Protein AF-A0AAN8QJD0-F1 (afdb_monomer_lite)

Structure (mmCIF, N/CA/C/O backbone):
data_AF-A0AAN8QJD0-F1
#
_entry.id   AF-A0AAN8QJD0-F1
#
loop_
_atom_site.group_PDB
_atom_site.id
_atom_site.type_symbol
_atom_site.label_atom_id
_atom_site.label_alt_id
_atom_site.label_comp_id
_atom_site.label_asym_id
_atom_site.label_entity_id
_atom_site.label_seq_id
_atom_site.pdbx_PDB_ins_code
_atom_site.Cartn_x
_atom_site.Cartn_y
_atom_site.Cartn_z
_atom_site.occupancy
_atom_site.B_iso_or_equiv
_atom_site.auth_seq_id
_atom_site.auth_comp_id
_atom_site.auth_asym_id
_atom_site.auth_atom_id
_atom_site.pdbx_PDB_model_num
ATOM 1 N N . MET A 1 1 ? 18.949 -6.906 -34.203 1.00 70.62 1 MET A N 1
ATOM 2 C CA . MET A 1 1 ? 19.572 -6.699 -32.881 1.00 70.62 1 MET A CA 1
ATOM 3 C C . MET A 1 1 ? 20.901 -7.424 -32.898 1.00 70.62 1 MET A C 1
ATOM 5 O O . MET A 1 1 ? 20.914 -8.575 -33.322 1.00 70.62 1 MET A O 1
ATOM 9 N N . ASN A 1 2 ? 22.005 -6.754 -32.574 1.00 91.19 2 ASN A N 1
ATOM 10 C CA . ASN A 1 2 ? 23.306 -7.423 -32.533 1.00 91.19 2 ASN A CA 1
ATOM 11 C C . ASN A 1 2 ? 23.478 -8.157 -31.180 1.00 91.19 2 ASN A C 1
ATOM 13 O O . ASN A 1 2 ? 22.696 -7.947 -30.251 1.00 91.19 2 ASN A O 1
ATOM 17 N N . GLN A 1 3 ? 24.475 -9.040 -31.064 1.00 91.38 3 GLN A N 1
ATOM 18 C CA . GLN A 1 3 ? 24.692 -9.817 -29.832 1.00 91.38 3 GLN A CA 1
ATOM 19 C C . GLN A 1 3 ? 25.012 -8.946 -28.607 1.00 91.38 3 GLN A C 1
ATOM 21 O O . GLN A 1 3 ? 24.659 -9.320 -27.492 1.00 91.38 3 GLN A O 1
ATOM 26 N N . LYS A 1 4 ? 25.639 -7.783 -28.808 1.00 91.94 4 LYS A N 1
ATOM 27 C CA . LYS A 1 4 ? 25.964 -6.839 -27.737 1.00 91.94 4 LYS A CA 1
ATOM 28 C C . LYS A 1 4 ? 24.707 -6.154 -27.201 1.00 91.94 4 LYS A C 1
ATOM 30 O O . LYS A 1 4 ? 24.497 -6.145 -25.997 1.00 91.94 4 LYS A O 1
ATOM 35 N N . ASP A 1 5 ? 23.820 -5.701 -28.086 1.00 91.50 5 ASP A N 1
ATOM 36 C CA . ASP A 1 5 ? 22.540 -5.101 -27.699 1.00 91.50 5 ASP A CA 1
ATOM 37 C C . ASP A 1 5 ? 21.689 -6.094 -26.890 1.00 91.50 5 ASP A C 1
ATOM 39 O O . ASP A 1 5 ? 20.994 -5.706 -25.947 1.00 91.50 5 ASP A O 1
ATOM 43 N N . LEU A 1 6 ? 21.727 -7.381 -27.265 1.00 91.81 6 LEU A N 1
ATOM 44 C CA . LEU A 1 6 ? 21.004 -8.438 -26.560 1.00 91.81 6 LEU A CA 1
ATOM 45 C C . LEU A 1 6 ? 21.574 -8.654 -25.153 1.00 91.81 6 LEU A C 1
ATOM 47 O O . LEU A 1 6 ? 20.801 -8.696 -24.200 1.00 91.81 6 LEU A O 1
ATOM 51 N N . ALA A 1 7 ? 22.901 -8.745 -25.021 1.00 89.50 7 ALA A N 1
ATOM 52 C CA . ALA A 1 7 ? 23.570 -8.881 -23.728 1.00 89.50 7 ALA A CA 1
ATOM 53 C C . ALA A 1 7 ? 23.263 -7.691 -22.804 1.00 89.50 7 ALA A C 1
ATOM 55 O O . ALA A 1 7 ? 22.814 -7.896 -21.678 1.00 89.50 7 ALA A O 1
ATOM 56 N N . ASP A 1 8 ? 23.375 -6.463 -23.317 1.00 92.81 8 ASP A N 1
ATOM 57 C CA . ASP A 1 8 ? 23.080 -5.241 -22.562 1.00 92.81 8 ASP A CA 1
ATOM 58 C C . ASP A 1 8 ? 21.610 -5.191 -22.110 1.00 92.81 8 ASP A C 1
ATOM 60 O O . ASP A 1 8 ? 21.287 -4.678 -21.039 1.00 92.81 8 ASP A O 1
ATOM 64 N N . THR A 1 9 ? 20.685 -5.699 -22.930 1.00 92.25 9 THR A N 1
ATOM 65 C CA . THR A 1 9 ? 19.255 -5.745 -22.587 1.00 92.25 9 THR A CA 1
ATOM 66 C C . THR A 1 9 ? 18.972 -6.778 -21.499 1.00 92.25 9 THR A C 1
ATOM 68 O O . THR A 1 9 ? 18.187 -6.509 -20.590 1.00 92.25 9 THR A O 1
ATOM 71 N N . LEU A 1 10 ? 19.612 -7.948 -21.573 1.00 90.75 10 LEU A N 1
ATOM 72 C CA . LEU A 1 10 ? 19.486 -8.991 -20.555 1.00 90.75 10 LEU A CA 1
ATOM 73 C C . LEU A 1 10 ? 20.039 -8.511 -19.209 1.00 90.75 10 LEU A C 1
ATOM 75 O O . LEU A 1 10 ? 19.332 -8.597 -18.208 1.00 90.75 10 LEU A O 1
ATOM 79 N N . GLU A 1 11 ? 21.227 -7.906 -19.199 1.00 92.62 11 GLU A N 1
ATOM 80 C CA . GLU A 1 11 ? 21.842 -7.358 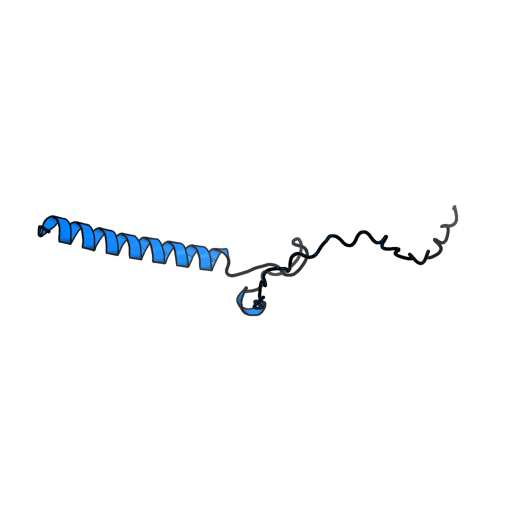-17.986 1.00 92.62 11 GLU A CA 1
ATOM 81 C C . GLU A 1 11 ? 20.976 -6.257 -17.352 1.00 92.62 11 GLU A C 1
ATOM 83 O O . GLU A 1 11 ? 20.703 -6.274 -16.150 1.00 92.62 11 GLU A O 1
ATOM 88 N N . LYS A 1 12 ? 20.452 -5.322 -18.157 1.00 92.38 12 LYS A N 1
ATOM 89 C CA . LYS A 1 12 ? 19.531 -4.283 -17.665 1.00 92.38 12 LYS A CA 1
ATOM 90 C C . LYS A 1 12 ? 18.268 -4.872 -17.044 1.00 92.38 12 LYS A C 1
ATOM 92 O O . LYS A 1 12 ? 17.799 -4.356 -16.029 1.00 92.38 12 LYS A O 1
ATOM 97 N N . ASN A 1 13 ? 17.715 -5.928 -17.637 1.00 92.31 13 ASN A N 1
ATOM 98 C CA . ASN A 1 13 ? 16.538 -6.601 -17.095 1.00 92.31 13 ASN A CA 1
ATOM 99 C C . ASN A 1 13 ? 16.849 -7.291 -15.762 1.00 92.31 13 ASN A C 1
ATOM 101 O O . ASN A 1 13 ? 16.057 -7.175 -14.829 1.00 92.31 13 ASN A O 1
ATOM 105 N N . GLU A 1 14 ? 18.000 -7.953 -15.634 1.00 93.44 14 GLU A N 1
ATOM 106 C CA . GLU A 1 14 ? 18.433 -8.563 -14.371 1.00 93.44 14 GLU A CA 1
ATOM 107 C C . GLU A 1 14 ? 18.603 -7.516 -13.264 1.00 93.44 14 GLU A C 1
ATOM 109 O O . GLU A 1 14 ? 18.052 -7.668 -12.171 1.00 93.44 14 GLU A O 1
ATOM 114 N N . LEU A 1 15 ? 19.275 -6.400 -13.564 1.00 94.12 15 LEU A N 1
ATOM 115 C CA . LEU A 1 15 ? 19.423 -5.284 -12.629 1.00 94.12 15 LEU A CA 1
ATOM 116 C C . LEU A 1 15 ? 18.067 -4.691 -12.230 1.00 94.12 15 LEU A C 1
ATOM 118 O O . LEU A 1 15 ? 17.828 -4.428 -11.052 1.00 94.12 15 LEU A O 1
ATOM 122 N N . ALA A 1 16 ? 17.148 -4.526 -13.184 1.00 94.44 16 ALA A N 1
ATOM 123 C CA . ALA A 1 16 ? 15.802 -4.039 -12.902 1.00 94.44 16 ALA A CA 1
ATOM 124 C C . ALA A 1 16 ? 15.034 -4.981 -11.959 1.00 94.44 16 ALA A C 1
ATOM 126 O O . ALA A 1 16 ? 14.348 -4.511 -11.048 1.00 94.44 16 ALA A O 1
ATOM 127 N N . VAL A 1 17 ? 15.174 -6.300 -12.132 1.00 95.94 17 VAL A N 1
ATOM 128 C CA . VAL A 1 17 ? 14.567 -7.301 -11.243 1.00 95.94 17 VAL A CA 1
ATOM 129 C C . VAL A 1 17 ? 15.152 -7.205 -9.834 1.00 95.94 17 VAL A C 1
ATOM 131 O O . VAL A 1 17 ? 14.390 -7.176 -8.866 1.00 95.94 17 VAL A O 1
ATOM 134 N N . ILE A 1 18 ? 16.476 -7.093 -9.702 1.00 96.12 18 ILE A N 1
ATOM 135 C CA . ILE A 1 18 ? 17.148 -6.958 -8.400 1.00 96.12 18 ILE A CA 1
ATOM 136 C C . ILE A 1 18 ? 16.669 -5.693 -7.679 1.00 96.12 18 ILE A C 1
ATOM 138 O O . ILE A 1 18 ? 16.188 -5.775 -6.545 1.00 96.12 18 ILE A O 1
ATOM 142 N N . CYS A 1 19 ? 16.700 -4.544 -8.360 1.00 95.56 19 CYS A N 1
ATOM 143 C CA . CYS A 1 19 ? 16.217 -3.274 -7.821 1.00 95.56 19 CYS A CA 1
ATOM 144 C C . CYS A 1 19 ? 14.743 -3.358 -7.394 1.00 95.56 19 CYS A C 1
ATOM 146 O O . CYS A 1 19 ? 14.362 -2.847 -6.338 1.00 95.56 19 CYS A O 1
ATOM 148 N N . GLN A 1 20 ? 13.895 -4.032 -8.180 1.00 97.06 20 GLN A N 1
ATOM 149 C CA . GLN A 1 20 ? 12.485 -4.214 -7.840 1.00 97.06 20 GLN A CA 1
ATOM 150 C C . GLN A 1 20 ? 12.304 -5.081 -6.584 1.00 97.06 20 GLN A C 1
ATOM 152 O O . GLN A 1 20 ? 11.471 -4.760 -5.731 1.00 97.06 20 GLN A O 1
ATOM 157 N N . CYS A 1 21 ? 13.060 -6.172 -6.458 1.00 97.56 21 CYS A N 1
ATOM 158 C CA . CYS A 1 21 ? 13.028 -7.049 -5.289 1.00 97.56 21 CYS A CA 1
ATOM 159 C C . CYS A 1 21 ? 13.445 -6.305 -4.016 1.00 97.56 21 CYS A C 1
ATOM 161 O O . CYS A 1 21 ? 12.759 -6.396 -2.993 1.00 97.56 21 CYS A O 1
ATOM 163 N N . GLU A 1 22 ? 14.521 -5.524 -4.090 1.00 97.94 22 GLU A N 1
ATOM 164 C CA . GLU A 1 22 ? 15.008 -4.726 -2.969 1.00 97.94 22 GLU A CA 1
ATOM 165 C C . GLU A 1 22 ? 13.990 -3.657 -2.552 1.00 97.94 22 GLU A C 1
ATOM 167 O O . GLU A 1 22 ? 13.645 -3.549 -1.371 1.00 97.94 22 GLU A O 1
ATOM 172 N N . LEU A 1 23 ? 13.422 -2.928 -3.518 1.00 97.62 23 LEU A N 1
ATOM 173 C CA . LEU A 1 23 ? 12.371 -1.944 -3.261 1.00 97.62 23 LEU A CA 1
ATOM 174 C C . LEU A 1 23 ? 11.151 -2.584 -2.584 1.00 97.62 23 LEU A C 1
ATOM 176 O O . LEU A 1 23 ? 10.677 -2.080 -1.563 1.00 97.62 23 LEU A O 1
ATOM 180 N N . LYS A 1 24 ? 10.659 -3.714 -3.107 1.00 97.50 24 LYS A N 1
ATOM 181 C CA . LYS A 1 24 ? 9.522 -4.447 -2.523 1.00 97.50 24 LYS A CA 1
ATOM 182 C C . LYS A 1 24 ? 9.810 -4.887 -1.086 1.00 97.50 24 LYS A C 1
ATOM 184 O O . LYS A 1 24 ? 8.956 -4.717 -0.216 1.00 97.50 24 LYS A O 1
ATOM 189 N N . SER A 1 25 ? 11.005 -5.419 -0.825 1.00 97.56 25 SER A N 1
ATOM 190 C CA . SER A 1 25 ? 11.421 -5.851 0.514 1.00 97.56 25 SER A CA 1
ATOM 191 C C . SER A 1 25 ? 11.465 -4.679 1.501 1.00 97.56 25 SER A C 1
ATOM 193 O O . SER A 1 25 ? 10.884 -4.750 2.588 1.00 97.56 25 SER A O 1
ATOM 195 N N . ASN A 1 26 ? 12.064 -3.558 1.090 1.00 97.75 26 ASN A N 1
ATOM 196 C CA . ASN A 1 26 ? 12.154 -2.346 1.900 1.00 97.75 26 ASN A CA 1
ATOM 197 C C . ASN A 1 26 ? 10.776 -1.757 2.225 1.00 97.75 26 ASN A C 1
ATOM 199 O O . ASN A 1 26 ? 10.512 -1.414 3.380 1.00 97.75 26 ASN A O 1
ATOM 203 N N . LEU A 1 27 ? 9.873 -1.691 1.243 1.00 96.69 27 LEU A N 1
ATOM 204 C CA . LEU A 1 27 ? 8.498 -1.234 1.458 1.00 96.69 27 LEU A CA 1
ATOM 205 C C . LEU A 1 27 ? 7.753 -2.148 2.436 1.00 96.69 27 LEU A C 1
ATOM 207 O O . LEU A 1 27 ? 7.145 -1.657 3.387 1.00 96.69 27 LEU A O 1
ATOM 211 N N . LYS A 1 28 ? 7.862 -3.471 2.269 1.00 95.69 28 LYS A N 1
ATOM 212 C CA . LYS A 1 28 ? 7.242 -4.435 3.186 1.00 95.69 28 LYS A CA 1
ATOM 213 C C . LYS A 1 28 ? 7.752 -4.248 4.613 1.00 95.69 28 LYS A C 1
ATOM 215 O O . LYS A 1 28 ? 6.948 -4.141 5.529 1.00 95.69 28 LYS A O 1
ATOM 220 N N . LYS A 1 29 ? 9.069 -4.140 4.812 1.00 94.81 29 LYS A N 1
ATOM 221 C CA . LYS A 1 29 ? 9.668 -3.938 6.141 1.00 94.81 29 LYS A CA 1
ATOM 222 C C . LYS A 1 29 ? 9.246 -2.613 6.779 1.00 94.81 29 LYS A C 1
ATOM 224 O O . LYS A 1 29 ? 8.996 -2.573 7.980 1.00 94.81 29 LYS A O 1
ATOM 229 N N . LYS A 1 30 ? 9.167 -1.536 5.992 1.00 93.62 30 LYS A N 1
ATOM 230 C CA . LYS A 1 30 ? 8.802 -0.200 6.482 1.00 93.62 30 LYS A CA 1
ATOM 231 C C . LYS A 1 30 ? 7.331 -0.106 6.892 1.00 93.62 30 LYS A C 1
ATOM 233 O O . LYS A 1 30 ? 7.030 0.564 7.873 1.00 93.62 30 LYS A O 1
ATOM 238 N N . PHE A 1 31 ? 6.438 -0.774 6.162 1.00 91.44 31 PHE A N 1
ATOM 239 C CA . PHE A 1 31 ? 4.985 -0.635 6.320 1.00 91.44 31 PHE A CA 1
ATOM 240 C C . PHE A 1 31 ? 4.283 -1.894 6.855 1.00 91.44 31 PHE A C 1
ATOM 242 O O . PHE A 1 31 ? 3.058 -1.971 6.836 1.00 91.44 31 PHE A O 1
ATOM 249 N N . GLN A 1 32 ? 5.027 -2.887 7.355 1.00 93.69 32 GLN A N 1
ATOM 250 C CA . GLN A 1 32 ? 4.436 -4.108 7.923 1.00 93.69 32 GLN A CA 1
ATOM 251 C C . GLN A 1 32 ? 3.589 -3.858 9.177 1.00 93.69 32 GLN A C 1
ATOM 253 O O . GLN A 1 32 ? 2.699 -4.659 9.454 1.00 93.69 32 GLN A O 1
ATOM 258 N N . CYS A 1 33 ? 3.857 -2.782 9.927 1.00 91.44 33 CYS A N 1
ATOM 259 C CA . CYS A 1 33 ? 3.137 -2.441 11.150 1.00 91.44 33 CYS A CA 1
ATOM 260 C C . CYS A 1 33 ? 2.541 -1.034 11.084 1.00 91.44 33 CYS A C 1
ATOM 262 O O . CYS A 1 33 ? 3.160 -0.112 10.554 1.00 91.44 33 CYS A O 1
ATOM 264 N N . VAL A 1 34 ? 1.373 -0.875 11.695 1.00 87.75 34 VAL A N 1
ATOM 265 C CA . VAL A 1 34 ? 0.627 0.380 11.814 1.00 87.75 34 VAL A CA 1
ATOM 266 C C . VAL A 1 34 ? 0.107 0.544 13.248 1.00 87.75 34 VAL A C 1
ATOM 268 O O . VAL A 1 34 ? 0.084 -0.416 14.021 1.00 87.75 34 VAL A O 1
ATOM 271 N N . PHE A 1 35 ? -0.275 1.764 13.626 1.00 85.00 35 PHE A N 1
ATOM 272 C CA . PHE A 1 35 ? -0.891 2.047 14.925 1.00 85.00 35 PHE A CA 1
ATOM 273 C C . PHE A 1 35 ? -2.408 2.114 14.773 1.00 85.00 35 PHE A C 1
ATOM 275 O O . PHE A 1 35 ? -2.911 2.714 13.825 1.00 85.00 35 PHE A O 1
ATOM 282 N N . GLU A 1 36 ? -3.125 1.516 15.715 1.00 76.25 36 GLU A N 1
A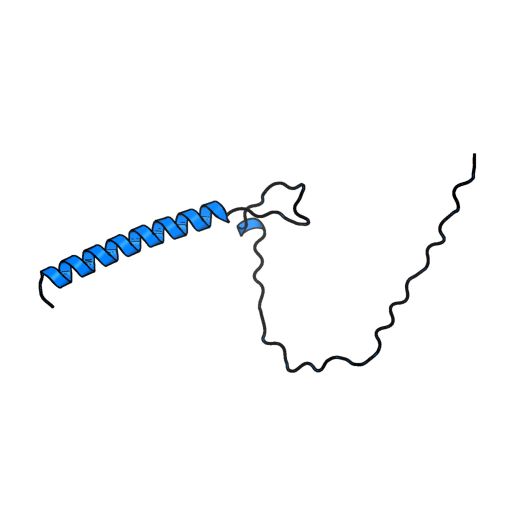TOM 283 C CA . GLU A 1 36 ? -4.575 1.641 15.820 1.00 76.25 36 GLU A CA 1
ATOM 284 C C . GLU A 1 36 ? -4.928 2.899 16.639 1.00 76.25 36 GLU A C 1
ATOM 286 O O . GLU A 1 36 ? -4.330 3.147 17.688 1.00 76.25 36 GLU A O 1
ATOM 291 N N . GLY A 1 37 ? -5.885 3.709 16.173 1.00 77.31 37 GLY A N 1
ATOM 292 C CA . GLY A 1 37 ? -6.373 4.896 16.894 1.00 77.31 37 GLY A CA 1
ATOM 293 C C . GLY A 1 37 ? -5.479 6.149 16.812 1.00 77.31 37 GLY A C 1
ATOM 294 O O . GLY A 1 37 ? -4.726 6.346 15.858 1.00 77.31 37 GLY A O 1
ATOM 295 N N . ILE A 1 38 ? -5.605 7.055 17.797 1.00 68.06 38 ILE A N 1
ATOM 296 C CA . ILE A 1 38 ? -4.857 8.326 17.834 1.00 68.06 38 ILE A CA 1
ATOM 297 C C . ILE A 1 38 ? -3.393 8.037 18.178 1.00 68.06 38 ILE A C 1
ATOM 299 O O . ILE A 1 38 ? -3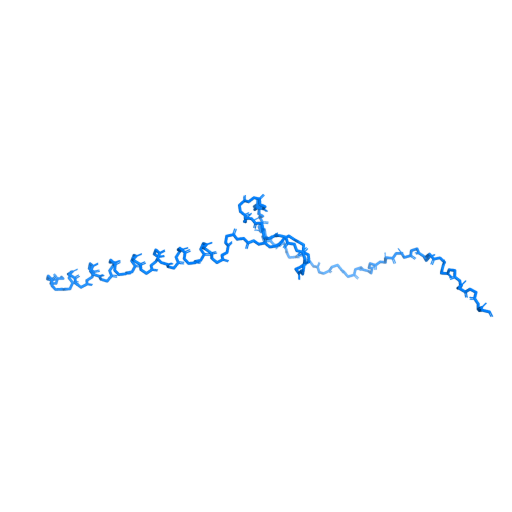.059 7.593 19.279 1.00 68.06 38 ILE A O 1
ATOM 303 N N . ALA A 1 39 ? -2.515 8.311 17.214 1.00 66.06 39 ALA A N 1
ATOM 304 C CA . ALA A 1 39 ? -1.092 8.022 17.278 1.00 66.06 39 ALA A CA 1
ATOM 305 C C . ALA A 1 39 ? -0.402 8.829 18.386 1.00 66.06 39 ALA A C 1
ATOM 307 O O . ALA A 1 39 ? 0.025 9.959 18.157 1.00 66.06 39 ALA A O 1
ATOM 308 N N . LYS A 1 40 ? -0.295 8.244 19.585 1.00 61.44 40 LYS A N 1
ATOM 309 C CA . LYS A 1 40 ? 0.699 8.629 20.603 1.00 61.44 40 LYS A CA 1
ATOM 310 C C . LYS A 1 40 ? 0.956 7.582 21.695 1.00 61.44 40 LYS A C 1
ATOM 312 O O . LYS A 1 40 ? 1.986 7.687 22.351 1.00 61.44 40 LYS A O 1
ATOM 317 N N . GLN A 1 41 ? 0.118 6.551 21.863 1.00 59.91 41 GLN A N 1
ATOM 318 C CA . GLN A 1 41 ? 0.378 5.498 22.857 1.00 59.91 41 GLN A CA 1
ATOM 319 C C . GLN A 1 41 ? -0.297 4.170 22.476 1.00 59.91 41 GLN A C 1
ATOM 321 O O . GLN A 1 41 ? -1.415 3.887 22.888 1.00 59.91 41 GLN A O 1
ATOM 326 N N . GLY A 1 42 ? 0.372 3.347 21.669 1.00 65.69 42 GLY A N 1
ATOM 327 C CA . GLY A 1 42 ? -0.118 2.016 21.309 1.00 65.69 42 GLY A CA 1
ATOM 328 C C . GLY A 1 42 ? 1.008 1.122 20.805 1.00 65.69 42 GLY A C 1
ATOM 329 O O . GLY A 1 42 ? 2.026 1.617 20.322 1.00 65.69 42 GLY A O 1
ATOM 330 N N . ASN A 1 43 ? 0.840 -0.194 20.929 1.00 77.56 43 ASN A N 1
ATOM 331 C CA . ASN A 1 43 ? 1.785 -1.148 20.355 1.00 77.56 43 ASN A CA 1
ATOM 332 C C . ASN A 1 43 ? 1.591 -1.211 18.830 1.00 77.56 43 ASN A C 1
ATOM 334 O O . ASN A 1 43 ? 0.447 -1.250 18.369 1.00 77.56 43 ASN A O 1
ATOM 338 N N . PRO A 1 44 ? 2.674 -1.239 18.034 1.00 85.31 44 PRO A N 1
ATOM 339 C CA . PRO A 1 44 ? 2.563 -1.432 16.594 1.00 85.31 44 PRO A CA 1
ATOM 340 C C . PRO A 1 44 ? 1.900 -2.785 16.296 1.00 85.31 44 PRO A C 1
ATOM 342 O O . PRO A 1 44 ? 2.328 -3.820 16.808 1.00 85.31 44 PRO A O 1
ATOM 345 N N . THR A 1 45 ? 0.875 -2.780 15.446 1.00 89.12 45 THR A N 1
ATOM 346 C CA . THR A 1 45 ? 0.133 -3.979 15.033 1.00 89.12 45 THR A CA 1
ATOM 347 C C . THR A 1 45 ? 0.432 -4.293 13.574 1.00 89.12 45 THR A C 1
ATOM 349 O O . THR A 1 45 ? 0.520 -3.386 12.749 1.00 89.12 45 THR A O 1
ATOM 352 N N . LEU A 1 46 ? 0.606 -5.575 13.240 1.00 92.44 46 LEU A N 1
ATOM 353 C CA . LEU A 1 46 ? 0.826 -5.990 11.854 1.00 92.44 46 LEU A CA 1
ATOM 354 C C . LEU A 1 46 ? -0.383 -5.623 10.986 1.00 92.44 46 LEU A C 1
ATOM 356 O O . LEU A 1 46 ? -1.513 -5.965 11.333 1.00 92.44 46 LEU A O 1
ATOM 360 N N . LEU A 1 47 ? -0.135 -4.999 9.834 1.00 91.62 47 LEU A N 1
ATOM 361 C CA . LEU A 1 47 ? -1.183 -4.538 8.920 1.00 91.62 47 LEU A CA 1
ATOM 362 C C . LEU A 1 47 ? -2.155 -5.665 8.545 1.00 91.62 47 LEU A C 1
ATOM 364 O O . LEU A 1 47 ? -3.362 -5.468 8.569 1.00 91.62 47 LEU A O 1
ATOM 368 N N . ASN A 1 48 ? -1.650 -6.870 8.270 1.00 90.75 48 ASN A N 1
ATOM 369 C CA . ASN A 1 48 ? -2.472 -8.018 7.876 1.00 90.75 48 ASN A CA 1
ATOM 370 C C . ASN A 1 48 ? -3.436 -8.521 8.965 1.00 90.75 48 ASN A C 1
ATOM 372 O O . ASN A 1 48 ? -4.335 -9.289 8.648 1.00 90.75 48 ASN A O 1
ATOM 376 N N . LYS A 1 49 ? -3.253 -8.128 10.232 1.00 91.81 49 LYS A N 1
ATOM 377 C CA . LYS A 1 49 ? -4.174 -8.482 11.323 1.00 91.81 49 LYS A CA 1
ATOM 378 C C . LYS A 1 49 ? -5.381 -7.553 11.412 1.00 91.81 49 LYS A C 1
ATOM 380 O O . LYS A 1 49 ? -6.370 -7.931 12.025 1.00 91.81 49 LYS A O 1
ATOM 385 N N . ILE A 1 50 ? -5.280 -6.355 10.839 1.00 89.62 50 ILE A N 1
ATOM 386 C CA . ILE A 1 50 ? -6.304 -5.305 10.930 1.00 89.62 50 ILE A CA 1
ATOM 387 C C . ILE A 1 50 ? -6.734 -4.781 9.551 1.00 89.62 50 ILE A C 1
ATOM 389 O O . ILE A 1 50 ? -7.483 -3.812 9.450 1.00 89.62 50 ILE A O 1
ATOM 393 N N . TYR A 1 51 ? -6.235 -5.397 8.478 1.00 89.62 51 TYR A N 1
ATOM 394 C CA . TYR A 1 51 ? -6.560 -5.024 7.111 1.00 89.62 51 TYR A CA 1
ATOM 395 C C . TYR A 1 51 ? -8.033 -5.320 6.829 1.00 89.62 51 TYR A C 1
ATOM 397 O O . TYR A 1 51 ? -8.491 -6.447 7.001 1.00 89.62 51 TYR A O 1
ATOM 405 N N . THR A 1 52 ? -8.752 -4.294 6.382 1.00 91.19 52 THR A N 1
ATOM 406 C CA . THR A 1 52 ? -10.144 -4.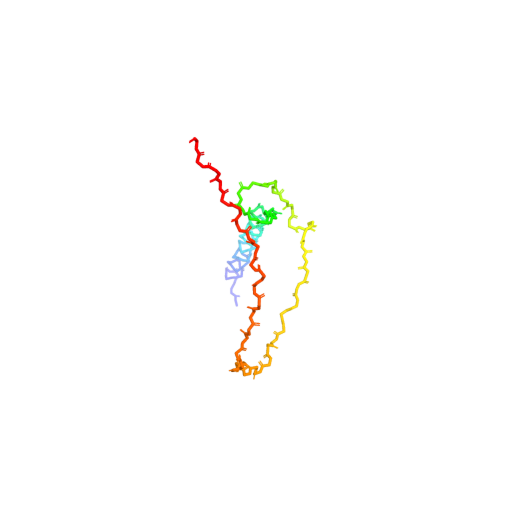391 5.947 1.00 91.19 52 THR A CA 1
ATOM 407 C C . THR A 1 52 ? -10.221 -3.878 4.517 1.00 91.19 52 THR A C 1
ATOM 409 O O . THR A 1 52 ? -9.759 -2.771 4.232 1.00 91.19 52 THR A O 1
ATOM 412 N N . GLU A 1 53 ? -10.776 -4.682 3.615 1.00 93.25 53 GLU A N 1
ATOM 413 C CA . GLU A 1 53 ? -11.016 -4.270 2.233 1.00 93.25 53 GLU A CA 1
ATOM 414 C C . GLU A 1 53 ? -12.146 -3.241 2.192 1.00 93.25 53 GLU A C 1
ATOM 416 O O . GLU A 1 53 ? -13.224 -3.457 2.746 1.00 93.25 53 GLU A O 1
ATOM 421 N N . LEU A 1 54 ? -11.891 -2.108 1.542 1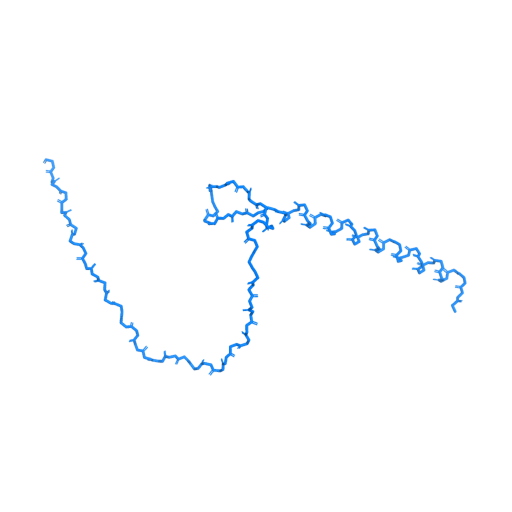.00 90.69 54 LEU A N 1
ATOM 422 C CA . LEU A 1 54 ? -12.868 -1.044 1.349 1.00 90.69 54 LEU A CA 1
ATOM 423 C C . LEU A 1 54 ? -13.107 -0.857 -0.146 1.00 90.69 54 LEU A C 1
ATOM 425 O O . LEU A 1 54 ? -12.161 -0.816 -0.933 1.00 90.69 54 LEU A O 1
ATOM 429 N N . TYR A 1 55 ? -14.371 -0.704 -0.526 1.00 89.81 55 TYR A N 1
ATOM 430 C CA . TYR A 1 55 ? -14.765 -0.397 -1.895 1.00 89.81 55 TYR A CA 1
ATOM 431 C C . TYR A 1 55 ? -14.951 1.111 -2.038 1.00 89.81 55 TYR A C 1
ATOM 433 O O . TYR A 1 55 ? -15.726 1.718 -1.300 1.00 89.81 55 TYR A O 1
ATOM 441 N N . ILE A 1 56 ? -14.246 1.714 -2.995 1.00 88.25 56 ILE A N 1
ATOM 442 C CA . ILE A 1 56 ? -14.464 3.107 -3.387 1.00 88.25 56 ILE A CA 1
ATOM 443 C C . ILE A 1 56 ? -15.399 3.081 -4.592 1.00 88.25 56 ILE A C 1
ATOM 445 O O . ILE A 1 56 ? -15.029 2.593 -5.657 1.00 88.25 56 ILE A O 1
ATOM 449 N N . THR A 1 57 ? -16.616 3.581 -4.414 1.00 87.81 57 THR A N 1
ATOM 450 C CA . THR A 1 57 ? -17.567 3.795 -5.506 1.00 87.81 57 THR A CA 1
ATOM 451 C C . THR A 1 57 ? -17.472 5.236 -5.984 1.00 87.81 57 THR A C 1
ATOM 453 O O . THR A 1 57 ? -17.283 6.147 -5.176 1.00 87.81 57 THR A O 1
ATOM 456 N N . GLU A 1 58 ? -17.641 5.456 -7.284 1.00 88.12 58 GLU A N 1
ATOM 457 C CA . GLU A 1 58 ? -17.893 6.800 -7.799 1.00 88.12 58 GLU A CA 1
ATOM 458 C C . GLU A 1 58 ? -19.174 7.340 -7.142 1.00 88.12 58 GLU A C 1
ATOM 460 O O . GLU A 1 58 ? -20.209 6.670 -7.130 1.00 88.12 58 GLU A O 1
ATOM 465 N N . GLY A 1 59 ? -19.089 8.513 -6.514 1.00 78.75 59 GLY A N 1
ATOM 466 C CA . GLY A 1 59 ? -20.274 9.189 -5.996 1.00 78.75 59 GLY A CA 1
ATOM 467 C C . GLY A 1 59 ? -21.148 9.650 -7.160 1.00 78.75 59 GLY A C 1
ATOM 468 O O . GLY A 1 59 ? -20.627 10.093 -8.181 1.00 78.75 59 GLY A O 1
ATOM 469 N N . GLY A 1 60 ? -22.473 9.579 -7.018 1.00 76.38 60 GLY A N 1
ATOM 470 C CA . GLY A 1 60 ? -23.361 10.273 -7.955 1.00 76.38 60 GLY A CA 1
ATOM 471 C C . GLY A 1 60 ? -23.103 11.787 -7.943 1.00 76.38 60 GLY A C 1
ATOM 472 O O . GLY A 1 60 ? -22.422 12.298 -7.053 1.00 76.38 60 GLY A O 1
ATOM 473 N N . THR A 1 61 ? -23.690 12.527 -8.888 1.00 75.44 61 THR A N 1
ATOM 474 C CA . THR A 1 61 ? -23.746 14.004 -8.890 1.00 75.44 61 THR A CA 1
ATOM 475 C C . THR A 1 61 ? -24.632 14.527 -7.753 1.00 75.44 61 THR A C 1
ATOM 477 O O . THR A 1 61 ? -25.616 15.221 -7.994 1.00 75.44 61 THR A O 1
ATOM 480 N N . GLY A 1 62 ? -24.350 14.124 -6.514 1.00 68.88 62 GLY A N 1
ATOM 481 C CA . GLY A 1 62 ? -25.076 14.550 -5.330 1.00 68.88 62 GLY A CA 1
ATOM 482 C C . GLY A 1 62 ? -24.958 16.059 -5.200 1.00 68.88 62 GLY A C 1
ATOM 483 O O . GLY A 1 62 ? -23.875 16.582 -4.938 1.00 68.88 62 GLY A O 1
ATOM 484 N N . GLU A 1 63 ? -26.066 16.753 -5.435 1.00 76.62 63 GLU A N 1
ATOM 485 C CA . GLU A 1 63 ? -26.183 18.174 -5.148 1.00 76.62 63 GLU A CA 1
ATOM 486 C C . GLU A 1 63 ? -25.937 18.407 -3.652 1.00 76.62 63 GLU A C 1
ATOM 488 O O . GLU A 1 63 ? -26.226 17.554 -2.807 1.00 76.62 63 GLU A O 1
ATOM 493 N N . VAL A 1 64 ? -25.377 19.568 -3.311 1.00 72.19 64 VAL A N 1
ATOM 494 C CA . VAL A 1 64 ? -25.244 19.976 -1.911 1.00 72.19 64 VAL A CA 1
ATOM 495 C C . VAL A 1 64 ? -26.652 20.100 -1.334 1.00 72.19 64 VAL A C 1
ATOM 497 O O . VAL A 1 64 ? -27.463 20.865 -1.858 1.00 72.19 64 VAL A O 1
ATOM 500 N N . ASN A 1 65 ? -26.951 19.364 -0.260 1.00 70.06 65 ASN A N 1
ATOM 501 C CA . ASN A 1 65 ? -28.185 19.594 0.479 1.00 70.06 65 ASN A CA 1
ATOM 502 C C . ASN A 1 65 ? -28.137 21.016 1.066 1.00 70.06 65 ASN A C 1
ATOM 504 O O . ASN A 1 65 ? -27.297 21.310 1.914 1.00 70.06 65 ASN A O 1
ATOM 508 N N . ASN A 1 66 ? -29.012 21.898 0.578 1.00 80.06 66 ASN A N 1
ATOM 509 C CA . ASN A 1 66 ? -29.119 23.287 1.032 1.00 80.06 66 ASN A CA 1
ATOM 510 C C . ASN A 1 66 ? -30.050 23.448 2.245 1.00 80.06 66 ASN A C 1
ATOM 512 O O . ASN A 1 66 ? -30.268 24.568 2.709 1.00 80.06 66 ASN A O 1
ATOM 516 N N . GLU A 1 67 ? -30.629 22.360 2.754 1.00 83.69 67 GLU A N 1
ATOM 517 C CA . GLU A 1 67 ? -31.414 22.401 3.981 1.00 83.69 67 GLU A CA 1
ATOM 518 C C . GLU A 1 67 ? -30.519 22.651 5.203 1.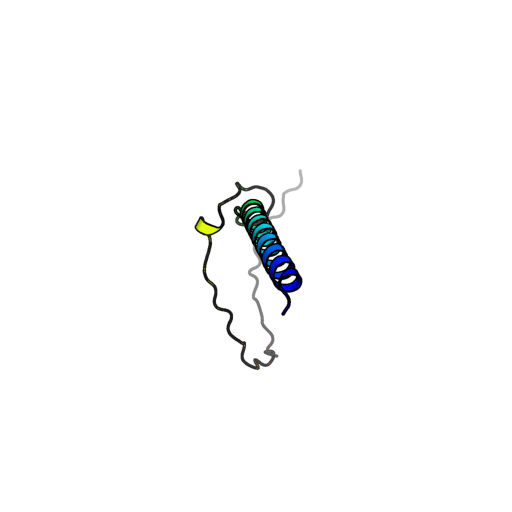00 83.69 67 GLU A C 1
ATOM 520 O O . GLU A 1 67 ? -29.392 22.166 5.311 1.00 83.69 67 GLU A O 1
ATOM 525 N N . HIS A 1 68 ? -31.032 23.431 6.153 1.00 81.75 68 HIS A N 1
ATOM 526 C CA . HIS A 1 68 ? -30.321 23.738 7.387 1.00 81.75 68 HIS A CA 1
ATOM 527 C C . HIS A 1 68 ? -30.382 22.548 8.357 1.00 81.75 68 HIS A C 1
ATOM 529 O O . HIS A 1 68 ? -31.435 22.260 8.927 1.00 81.75 68 HIS A O 1
ATOM 535 N N . GLU A 1 69 ? -29.252 21.875 8.586 1.00 81.12 69 GLU A N 1
ATOM 536 C CA . GLU A 1 69 ? -29.157 20.830 9.610 1.00 81.12 69 GLU A CA 1
ATOM 537 C C . GLU A 1 69 ? -29.150 21.440 11.022 1.00 81.12 69 GLU A C 1
ATOM 539 O O . GLU A 1 69 ? -28.178 22.065 11.453 1.00 81.12 69 GLU A O 1
ATOM 544 N N . LEU A 1 70 ? -30.230 21.224 11.778 1.00 81.06 70 LEU A N 1
ATOM 545 C CA . LEU A 1 70 ? -30.316 21.591 13.192 1.00 81.06 70 LEU A CA 1
ATOM 546 C C . LEU A 1 70 ? -29.870 20.418 14.074 1.00 81.06 70 LEU A C 1
ATOM 548 O O . LEU A 1 70 ? -30.513 19.371 14.101 1.00 81.06 70 LEU A O 1
ATOM 552 N N . ARG A 1 71 ? -28.805 20.605 14.862 1.00 81.25 71 ARG A N 1
ATOM 553 C CA . ARG A 1 71 ? -28.435 19.686 15.952 1.00 81.25 71 ARG A CA 1
ATOM 554 C C . ARG A 1 71 ? -28.893 20.267 17.286 1.00 81.25 71 ARG A C 1
ATOM 556 O O . ARG A 1 71 ? -28.404 21.315 17.699 1.00 81.25 71 ARG A O 1
ATOM 563 N N . GLN A 1 72 ? -29.809 19.585 17.973 1.00 76.69 72 GLN A N 1
ATOM 564 C CA . GLN A 1 72 ? -30.150 19.921 19.356 1.00 76.69 72 GLN A CA 1
ATOM 565 C C . GLN A 1 72 ? -29.065 19.376 20.287 1.00 76.69 72 GLN A C 1
ATOM 567 O O . GLN A 1 72 ? -28.761 18.185 20.269 1.00 76.69 72 GLN A O 1
ATOM 572 N N . ILE A 1 73 ? -28.463 20.262 21.078 1.00 76.44 73 ILE A N 1
ATOM 573 C CA . ILE A 1 73 ? -27.475 19.907 22.097 1.00 76.44 73 ILE A CA 1
ATOM 574 C C . ILE A 1 73 ? -28.182 19.983 23.447 1.00 76.44 73 ILE A C 1
ATOM 576 O O . ILE A 1 73 ? -28.645 21.050 23.846 1.00 76.44 73 ILE A O 1
ATOM 580 N N . GLU A 1 74 ? -28.265 18.858 24.154 1.00 78.06 74 GLU A N 1
ATOM 581 C CA . GLU A 1 74 ? -28.772 18.836 25.524 1.00 78.06 74 GLU A CA 1
ATOM 582 C C . GLU A 1 74 ? -27.756 19.490 26.469 1.00 78.06 74 GLU A C 1
ATOM 584 O O . GLU A 1 74 ? -26.632 19.016 26.654 1.00 78.06 74 GLU A O 1
ATOM 589 N N . THR A 1 75 ? -28.143 20.610 27.076 1.00 72.12 75 THR A N 1
ATOM 590 C CA . THR A 1 75 ? -27.303 21.338 28.029 1.00 72.12 75 THR A CA 1
ATOM 591 C C . THR A 1 75 ? -27.268 20.591 29.360 1.00 72.12 75 THR A C 1
ATOM 593 O O . THR A 1 75 ? -28.213 20.655 30.145 1.00 72.12 75 THR A O 1
ATOM 596 N N . THR A 1 76 ? -26.167 19.907 29.669 1.00 66.38 76 THR A N 1
ATOM 597 C CA . THR A 1 76 ? -25.950 19.375 31.021 1.00 66.38 76 THR A CA 1
ATOM 598 C C . THR A 1 76 ? -25.549 20.525 31.946 1.00 66.38 76 THR A C 1
ATOM 600 O O . THR A 1 76 ? -24.560 21.222 31.716 1.00 66.38 76 THR A O 1
ATOM 603 N N . THR A 1 77 ? -26.337 20.764 32.993 1.00 68.19 77 THR A N 1
ATOM 604 C CA . THR A 1 77 ? -26.150 21.863 33.948 1.00 68.19 77 THR A CA 1
ATOM 605 C C . THR A 1 77 ? -24.800 21.738 34.663 1.00 68.19 77 THR A C 1
ATOM 607 O O . THR A 1 77 ? -24.574 20.820 35.454 1.00 68.19 77 THR A O 1
ATOM 610 N N . ARG A 1 78 ? -23.881 22.678 34.411 1.00 67.06 78 ARG A N 1
ATOM 611 C CA . ARG A 1 78 ? -22.587 22.765 35.103 1.00 67.06 78 ARG A CA 1
ATOM 612 C C . ARG A 1 78 ? -22.825 23.184 36.558 1.00 67.06 78 ARG A C 1
ATOM 614 O O . ARG A 1 78 ? -23.164 24.335 36.817 1.00 67.06 78 ARG A O 1
ATOM 621 N N . LYS A 1 79 ? -22.650 22.268 37.518 1.00 66.31 79 LYS A N 1
ATOM 622 C CA . LYS A 1 79 ? -22.655 22.614 38.952 1.00 66.31 79 LYS A CA 1
ATOM 623 C C . LYS A 1 79 ? -21.517 23.607 39.231 1.00 66.31 79 LYS A C 1
ATOM 625 O O . LYS A 1 79 ? -20.367 23.325 38.898 1.00 66.31 79 LYS A O 1
ATOM 630 N N . GLN A 1 80 ? -21.832 24.761 39.823 1.00 63.59 80 GLN A N 1
ATOM 631 C CA . GLN A 1 80 ? -20.823 25.689 40.341 1.00 63.59 80 GLN A CA 1
ATOM 632 C C . GLN A 1 80 ? -20.034 25.001 41.461 1.00 63.59 80 GLN A C 1
ATOM 634 O O . GLN A 1 80 ? -20.622 24.465 42.402 1.00 63.59 80 GLN A O 1
ATOM 639 N N . ALA A 1 81 ? -18.705 25.014 41.355 1.00 63.16 81 ALA A N 1
ATOM 640 C CA . ALA A 1 81 ? -17.843 24.684 42.481 1.00 63.16 81 ALA A CA 1
ATOM 641 C C . ALA A 1 81 ? -18.014 25.773 43.552 1.00 63.16 81 ALA A C 1
ATOM 643 O O . ALA A 1 81 ? -17.998 26.963 43.228 1.00 63.16 81 ALA A O 1
ATOM 644 N N . ARG A 1 82 ? -18.239 25.361 44.807 1.00 66.00 82 ARG A N 1
ATOM 645 C CA . ARG A 1 82 ? -18.312 26.275 45.956 1.00 66.00 82 ARG A CA 1
ATOM 646 C C . ARG A 1 82 ? -16.981 27.031 46.100 1.00 66.00 82 ARG A C 1
ATOM 648 O O . ARG A 1 82 ? -15.945 26.387 45.940 1.00 66.00 82 ARG A O 1
ATOM 655 N N . PRO A 1 83 ? -16.999 28.337 46.417 1.00 65.19 83 PRO A N 1
ATOM 656 C CA . PRO A 1 83 ? -15.805 29.016 46.896 1.00 65.19 83 PRO A CA 1
ATOM 657 C C . PRO A 1 83 ? -15.451 28.528 48.309 1.00 65.19 83 PRO A C 1
ATOM 659 O O . PRO A 1 83 ? -16.346 28.114 49.054 1.00 65.19 83 PRO A O 1
ATOM 662 N N . GLU A 1 84 ? -14.150 28.548 48.602 1.00 55.06 84 GLU A N 1
ATOM 663 C CA . GLU A 1 84 ? -13.521 28.211 49.891 1.00 55.06 84 GLU A CA 1
ATOM 664 C C . GLU A 1 84 ? -14.046 29.045 51.068 1.00 55.06 84 GLU A C 1
ATOM 666 O O . GLU A 1 84 ? -14.370 30.239 50.861 1.00 55.06 84 GLU A O 1
#

Sequence (84 aa):
MNQKDLADTLEKNELAVICQCELKSNLKKKFQCVFEGIAKQGNPTLLNKIYTELYITEGGTGEVNNEHELRQIETTTRKQARPE

InterPro domains:
  IPR029495 NACHT-associated domain [PF14484] (23-84)
  IPR029495 NACHT-associated domain [SM01288] (22-84)
  IPR051261 NOD-like receptor [PTHR24106] (12-81)

Radius of gyration: 28.72 Å; chains: 1; bounding box: 57×39×83 Å

pLDDT: mean 83.89, std 11.45, range [55.06, 97.94]

Foldseek 3Di:
DDPVVVVVVVVVVVVVVVVVVVVVVVVCVVQQWDADDDPDDDDTDGCVVVDDDDDDDDDDPDDPPPDDDDDDDDDDDDDDDDDD

Organism: NCBI:txid861788

Secondary structure (DSSP, 8-state):
--HHHHHHHHHHHHHHHHHHHHHHHHHHHHHSEE--SSTTS---EEHHHH------PPPP------S--PPPP-----PPPPP-